Protein AF-A0A7C9ECM7-F1 (afdb_monomer)

Radius of gyration: 13.69 Å; Cα contacts (8 Å, |Δi|>4): 181; chains: 1; bounding box: 31×30×38 Å

Organism: Opuntia streptacantha (NCBI:txid393608)

Structure (mmCIF, N/CA/C/O backbone):
data_AF-A0A7C9ECM7-F1
#
_entry.id   AF-A0A7C9ECM7-F1
#
loop_
_atom_site.group_PDB
_atom_site.id
_atom_site.type_symbol
_atom_site.label_atom_id
_atom_site.label_alt_id
_atom_site.label_comp_id
_atom_site.label_asym_id
_atom_site.label_entity_id
_atom_site.label_seq_id
_atom_site.pdbx_PDB_ins_code
_atom_site.Cartn_x
_atom_site.Cartn_y
_atom_site.Cartn_z
_atom_site.occupancy
_atom_site.B_iso_or_equiv
_atom_site.auth_seq_id
_atom_site.auth_comp_id
_atom_site.auth_asym_id
_atom_site.auth_atom_id
_atom_site.pdbx_PDB_model_num
ATOM 1 N N . GLN A 1 1 ? 7.418 8.819 22.149 1.00 58.72 1 GLN A N 1
ATOM 2 C CA . GLN A 1 1 ? 8.223 7.687 21.639 1.00 58.72 1 GLN A CA 1
ATOM 3 C C . GLN A 1 1 ? 7.532 6.886 20.522 1.00 58.72 1 GLN A C 1
ATOM 5 O O . GLN A 1 1 ? 8.153 5.969 20.015 1.00 58.72 1 GLN A O 1
ATOM 10 N N . LYS A 1 2 ? 6.294 7.223 20.100 1.00 62.00 2 LYS A N 1
ATOM 11 C CA . LYS A 1 2 ? 5.583 6.512 19.015 1.00 62.00 2 LYS A CA 1
ATOM 12 C C . LYS A 1 2 ? 6.192 6.712 17.614 1.00 62.00 2 LYS A C 1
ATOM 14 O O . LYS A 1 2 ? 6.133 5.783 16.833 1.00 62.00 2 LYS A O 1
ATOM 19 N N . ALA A 1 3 ? 6.800 7.874 17.371 1.00 59.12 3 ALA A N 1
ATOM 20 C CA . ALA A 1 3 ? 7.288 8.431 16.098 1.00 59.12 3 ALA A CA 1
ATOM 21 C C . ALA A 1 3 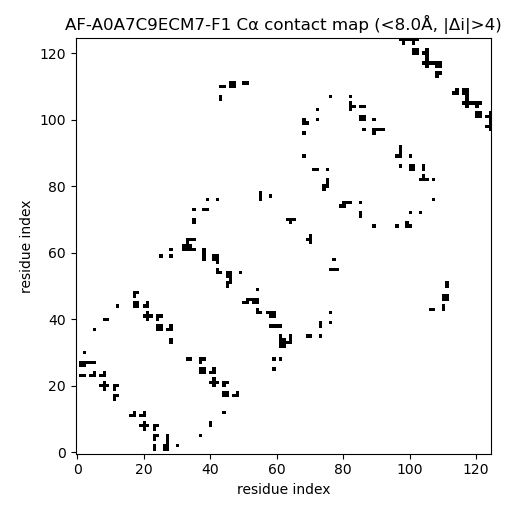? 8.294 7.620 15.241 1.00 59.12 3 ALA A C 1
ATOM 23 O O . ALA A 1 3 ? 8.792 8.154 14.258 1.00 59.12 3 ALA A O 1
ATOM 24 N N . TYR A 1 4 ? 8.663 6.399 15.630 1.00 63.22 4 TYR A N 1
ATOM 25 C CA . TYR A 1 4 ? 9.676 5.596 14.925 1.00 63.22 4 TYR A CA 1
ATOM 26 C C . TYR A 1 4 ? 9.381 4.091 15.004 1.00 63.22 4 TYR A C 1
ATOM 28 O O . TYR A 1 4 ? 10.288 3.267 14.892 1.00 63.22 4 TYR A O 1
ATOM 36 N N . LEU A 1 5 ? 8.131 3.715 15.286 1.00 80.38 5 LEU A N 1
ATOM 37 C CA . LEU A 1 5 ? 7.749 2.331 15.573 1.00 80.38 5 LEU A CA 1
ATOM 38 C C . LEU A 1 5 ? 6.946 1.723 14.421 1.00 80.38 5 LEU A C 1
ATOM 40 O O . LEU A 1 5 ? 5.918 1.091 14.655 1.00 80.38 5 LEU A O 1
ATOM 44 N N . TRP A 1 6 ? 7.460 1.825 13.198 1.00 85.12 6 TRP A N 1
ATOM 45 C CA . TRP A 1 6 ? 6.854 1.197 12.019 1.00 85.12 6 TRP A CA 1
ATOM 46 C C . TRP A 1 6 ? 6.603 -0.308 12.215 1.00 85.12 6 TRP A C 1
ATOM 48 O O . TRP A 1 6 ? 5.558 -0.838 11.846 1.00 85.12 6 TRP A O 1
ATOM 58 N N . GLN A 1 7 ? 7.497 -0.997 12.936 1.00 90.38 7 GLN A N 1
ATOM 59 C CA . GLN A 1 7 ? 7.343 -2.408 13.320 1.00 90.38 7 GLN A CA 1
ATOM 60 C C . GLN A 1 7 ? 6.068 -2.668 14.142 1.00 90.38 7 GLN A C 1
ATOM 62 O O . GLN A 1 7 ? 5.423 -3.710 13.999 1.00 90.38 7 GLN A O 1
ATOM 67 N N . ARG A 1 8 ? 5.679 -1.715 15.003 1.00 92.69 8 ARG A N 1
ATOM 68 C CA . ARG A 1 8 ? 4.409 -1.768 15.738 1.00 92.69 8 ARG A CA 1
ATOM 69 C C . ARG A 1 8 ? 3.240 -1.650 14.766 1.00 92.69 8 ARG A C 1
ATOM 71 O O . ARG A 1 8 ? 2.287 -2.404 14.921 1.00 92.69 8 ARG A O 1
ATOM 78 N N . GLY A 1 9 ? 3.317 -0.754 13.783 1.00 94.19 9 GLY A N 1
ATOM 79 C CA . GLY A 1 9 ? 2.304 -0.621 12.732 1.00 94.19 9 GLY A CA 1
ATOM 80 C C . GLY A 1 9 ? 2.073 -1.939 11.991 1.00 94.19 9 GLY A C 1
ATOM 81 O O . GLY A 1 9 ? 0.938 -2.403 11.910 1.00 94.19 9 GLY A O 1
ATOM 82 N N . LEU A 1 10 ? 3.151 -2.611 11.573 1.00 94.56 10 LEU A N 1
ATOM 83 C CA . LEU A 1 10 ? 3.076 -3.935 10.939 1.00 94.56 10 LEU A CA 1
ATOM 84 C C . LEU A 1 10 ? 2.427 -4.981 11.847 1.00 94.56 10 LEU A C 1
ATOM 86 O O . LEU A 1 10 ? 1.559 -5.740 11.425 1.00 94.56 10 LEU A O 1
ATOM 90 N N . SER A 1 11 ? 2.830 -5.001 13.118 1.00 95.94 11 SER A N 1
ATOM 91 C CA . SER A 1 11 ? 2.282 -5.942 14.097 1.00 95.94 11 SER A CA 1
ATOM 92 C C . SER A 1 11 ? 0.781 -5.725 14.298 1.00 95.94 11 SER A C 1
ATOM 94 O O . SER A 1 11 ? 0.034 -6.682 14.446 1.00 95.94 11 SER A O 1
ATOM 96 N N . LEU A 1 12 ? 0.326 -4.470 14.295 1.00 96.56 12 LEU A N 1
ATOM 97 C CA . LEU A 1 12 ? -1.091 -4.130 14.408 1.00 96.56 12 LEU A CA 1
ATOM 98 C C . LEU A 1 12 ? -1.884 -4.544 13.175 1.00 96.56 12 LEU A C 1
ATOM 100 O O . LEU A 1 12 ? -2.981 -5.069 13.336 1.00 96.56 12 LEU A O 1
ATOM 104 N N . TYR A 1 13 ? -1.325 -4.351 11.980 1.00 96.56 13 TYR A N 1
ATOM 105 C CA . TYR A 1 13 ? -1.950 -4.792 10.737 1.00 96.56 13 TYR A CA 1
ATOM 106 C C . TYR A 1 13 ? -2.232 -6.303 10.764 1.00 96.56 13 TYR A C 1
ATOM 108 O O . TYR A 1 13 ? -3.374 -6.712 10.584 1.00 96.56 13 TYR A O 1
ATOM 116 N N . TYR A 1 14 ? -1.238 -7.127 11.112 1.00 95.50 14 TYR A N 1
ATOM 117 C CA . TYR A 1 14 ? -1.416 -8.585 11.193 1.00 95.50 14 TYR A CA 1
ATOM 118 C C . TYR A 1 14 ? -2.218 -9.069 12.416 1.00 95.50 14 TYR A C 1
ATOM 120 O O . TYR A 1 14 ? -2.543 -10.250 12.508 1.00 95.50 14 TYR A O 1
ATOM 128 N N . LEU A 1 15 ? -2.543 -8.180 13.359 1.00 97.06 15 LEU A N 1
ATOM 129 C CA . LEU A 1 15 ? -3.468 -8.445 14.468 1.00 97.06 15 LEU A CA 1
ATOM 130 C C . LEU A 1 15 ? -4.899 -7.966 14.167 1.00 97.06 15 LEU A C 1
ATOM 132 O O . LEU A 1 15 ? -5.705 -7.876 15.092 1.00 97.06 15 LEU A O 1
ATOM 136 N N . ASP A 1 16 ? -5.197 -7.593 12.918 1.00 96.25 16 ASP A N 1
ATOM 137 C CA . ASP A 1 16 ? -6.459 -6.974 12.487 1.00 96.25 16 ASP A CA 1
ATOM 138 C C . ASP A 1 16 ? -6.799 -5.660 13.227 1.00 96.25 16 ASP A C 1
ATOM 140 O O . ASP A 1 16 ? -7.932 -5.175 13.215 1.00 96.25 16 ASP A O 1
ATOM 144 N N . ARG A 1 17 ? -5.807 -5.022 13.864 1.00 97.75 17 ARG A N 1
ATOM 145 C CA . ARG A 1 17 ? -5.943 -3.742 14.582 1.00 97.75 17 ARG A CA 1
ATOM 146 C C . ARG A 1 17 ? -5.667 -2.575 13.639 1.00 97.75 17 ARG A C 1
ATOM 148 O O . ARG A 1 17 ? -4.829 -1.715 13.913 1.00 97.75 17 ARG A O 1
ATOM 155 N N . PHE A 1 18 ? -6.370 -2.562 12.511 1.00 97.06 18 PHE A N 1
ATOM 156 C CA . PHE A 1 18 ? -6.097 -1.663 11.390 1.00 97.06 18 PHE A CA 1
ATOM 157 C C . PHE A 1 18 ? -6.225 -0.179 11.745 1.00 97.06 18 PHE A C 1
ATOM 159 O O . PHE A 1 18 ? -5.435 0.623 11.261 1.00 97.06 18 PHE A O 1
ATOM 166 N N . GLU A 1 19 ? -7.175 0.204 12.605 1.00 97.50 19 GLU A N 1
ATOM 167 C CA . GLU A 1 19 ? -7.357 1.612 13.002 1.00 97.50 19 GLU A CA 1
ATOM 168 C C . GLU A 1 19 ? -6.120 2.137 13.740 1.00 97.50 19 GLU A C 1
ATOM 170 O O . GLU A 1 19 ? -5.558 3.171 13.382 1.00 97.50 19 GLU A O 1
ATOM 175 N N . GLU A 1 20 ? -5.623 1.362 14.704 1.00 96.81 20 GLU A N 1
ATOM 176 C CA . GLU A 1 20 ? -4.400 1.693 15.434 1.00 96.81 20 GLU A CA 1
ATOM 177 C C . GLU A 1 20 ? -3.149 1.617 14.551 1.00 96.81 20 GLU A C 1
ATOM 179 O O . GLU A 1 20 ? -2.183 2.344 14.792 1.00 96.81 20 GLU A O 1
ATOM 184 N N . GLY A 1 21 ? -3.146 0.719 13.559 1.00 96.62 21 GLY A N 1
ATOM 185 C CA . GLY A 1 21 ? -2.089 0.613 12.556 1.00 96.62 21 GLY A CA 1
ATOM 186 C C . GLY A 1 21 ? -2.027 1.860 11.674 1.00 96.62 21 GLY A C 1
ATOM 187 O O . GLY A 1 21 ? -0.969 2.470 11.553 1.00 96.62 21 GLY A O 1
ATOM 188 N N . ALA A 1 22 ? -3.163 2.296 11.124 1.00 96.56 22 ALA A N 1
ATOM 189 C CA . ALA A 1 22 ? -3.260 3.518 10.328 1.00 96.56 22 ALA A CA 1
ATOM 190 C C . ALA A 1 22 ? -2.856 4.764 11.136 1.00 96.56 22 ALA A C 1
ATOM 192 O O . ALA A 1 22 ? -2.099 5.597 10.639 1.00 96.56 22 ALA A O 1
ATOM 193 N N . GLU A 1 23 ? -3.294 4.883 12.398 1.00 95.25 23 GLU A N 1
ATOM 194 C CA . GLU A 1 23 ? -2.851 5.971 13.284 1.00 95.25 23 GLU A CA 1
ATOM 195 C C . GLU A 1 23 ? -1.326 5.953 13.467 1.00 95.25 23 GLU A C 1
ATOM 197 O O . GLU A 1 23 ? -0.682 7.000 13.383 1.00 95.25 23 GLU A O 1
ATOM 202 N N . GLN A 1 24 ? -0.740 4.769 13.683 1.00 94.06 24 GLN A N 1
ATOM 203 C CA . GLN A 1 24 ? 0.705 4.611 13.850 1.00 94.06 24 GLN A CA 1
ATOM 204 C C . GLN A 1 24 ? 1.473 5.112 12.619 1.00 94.06 24 GLN A C 1
ATOM 206 O O . GLN A 1 24 ? 2.328 5.982 12.766 1.00 94.06 24 GLN A O 1
ATOM 211 N N . PHE A 1 25 ? 1.116 4.650 11.418 1.00 95.00 25 PHE A N 1
ATOM 212 C CA . PHE A 1 25 ? 1.787 5.056 10.178 1.00 95.00 25 PHE A CA 1
ATOM 213 C C . PHE A 1 25 ? 1.615 6.554 9.874 1.00 95.00 25 PHE A C 1
ATOM 215 O O . PHE A 1 25 ? 2.543 7.215 9.414 1.00 95.00 25 PHE A O 1
ATOM 222 N N . ARG A 1 26 ? 0.459 7.150 10.202 1.00 93.56 26 ARG A N 1
ATOM 223 C CA . ARG A 1 26 ? 0.248 8.606 10.072 1.00 93.56 26 ARG A CA 1
ATOM 224 C C . ARG A 1 26 ? 1.174 9.415 10.978 1.00 93.56 26 ARG A C 1
ATOM 226 O O . ARG A 1 26 ? 1.675 10.461 10.562 1.00 93.56 26 ARG A O 1
ATOM 233 N N . VAL A 1 27 ? 1.402 8.945 12.204 1.00 91.25 27 VAL A N 1
ATOM 234 C CA . VAL A 1 27 ? 2.347 9.574 13.138 1.00 91.25 27 VAL A CA 1
ATOM 235 C C . VAL A 1 27 ? 3.784 9.457 12.625 1.00 91.25 27 VAL A C 1
ATOM 237 O O . VAL A 1 27 ? 4.539 10.423 12.746 1.00 91.25 27 VAL A O 1
ATOM 240 N N . ASP A 1 28 ? 4.144 8.320 12.033 1.00 87.25 28 ASP A N 1
ATOM 241 C CA . ASP A 1 28 ? 5.492 8.062 11.522 1.00 87.25 28 ASP A CA 1
ATOM 242 C C . ASP A 1 28 ? 5.788 8.899 10.255 1.00 87.25 28 ASP A C 1
ATOM 244 O O . ASP A 1 28 ? 6.802 9.604 10.210 1.00 87.25 28 ASP A O 1
ATOM 248 N N . VAL A 1 29 ? 4.858 8.982 9.290 1.00 88.00 29 VAL A N 1
ATOM 249 C CA . VAL A 1 29 ? 4.988 9.863 8.102 1.00 88.00 29 VAL A CA 1
ATOM 250 C C . VAL A 1 29 ? 5.106 11.340 8.481 1.00 88.00 29 VAL A C 1
ATOM 252 O O . VAL A 1 29 ? 5.876 12.077 7.868 1.00 88.00 29 VAL A O 1
ATOM 255 N N . ALA A 1 30 ? 4.393 11.799 9.514 1.00 87.06 30 ALA A N 1
ATOM 256 C CA . ALA A 1 30 ? 4.501 13.186 9.973 1.00 87.06 30 ALA A CA 1
ATOM 257 C C . ALA A 1 30 ? 5.916 13.550 10.471 1.00 87.06 30 ALA A C 1
ATOM 259 O O . ALA A 1 30 ? 6.260 14.730 10.536 1.00 87.06 30 ALA A O 1
ATOM 260 N N . GLN A 1 31 ? 6.730 12.554 10.835 1.00 85.69 31 GLN A N 1
ATOM 261 C CA . GLN A 1 31 ? 8.117 12.725 11.274 1.00 85.69 31 GLN A CA 1
ATOM 262 C C . GLN A 1 31 ? 9.116 12.453 10.143 1.00 85.69 31 GLN A C 1
ATOM 264 O O . GLN A 1 31 ? 10.140 13.131 10.066 1.00 85.69 31 GLN A O 1
ATOM 269 N N . ASN A 1 32 ? 8.804 11.512 9.247 1.00 83.88 32 ASN A N 1
ATOM 270 C CA . ASN A 1 32 ? 9.575 11.218 8.043 1.00 83.88 32 ASN A CA 1
ATOM 271 C C . ASN A 1 32 ? 8.696 11.329 6.778 1.00 83.88 32 ASN A C 1
ATOM 273 O O . ASN A 1 32 ? 8.235 10.317 6.247 1.00 83.88 32 ASN A O 1
ATOM 277 N N . PRO A 1 33 ? 8.487 12.546 6.240 1.00 84.75 33 PRO A N 1
ATOM 278 C CA . PRO A 1 33 ? 7.534 12.794 5.152 1.00 84.75 33 PRO A CA 1
ATOM 279 C C . PRO A 1 33 ? 8.007 12.300 3.773 1.00 84.75 33 PRO A C 1
ATOM 281 O O . PRO A 1 33 ? 7.452 12.701 2.754 1.00 84.75 33 PRO A O 1
ATOM 284 N N . ASN A 1 34 ? 9.045 11.466 3.716 1.00 86.00 34 ASN A N 1
ATOM 285 C CA . ASN A 1 34 ? 9.586 10.887 2.485 1.00 86.00 34 ASN A CA 1
ATOM 286 C C . ASN A 1 34 ? 9.457 9.357 2.445 1.00 86.00 34 ASN A C 1
ATOM 288 O O . ASN A 1 34 ? 9.981 8.731 1.524 1.00 86.00 34 ASN A O 1
ATOM 292 N N . ASP A 1 35 ? 8.799 8.752 3.437 1.00 89.00 35 ASP A N 1
ATOM 293 C CA . ASP A 1 35 ? 8.720 7.300 3.549 1.00 89.00 35 ASP A CA 1
ATOM 294 C C . ASP A 1 35 ? 7.538 6.712 2.768 1.00 89.00 35 ASP A C 1
ATOM 296 O O . ASP A 1 35 ? 6.375 6.804 3.171 1.00 89.00 35 ASP A O 1
ATOM 300 N N . THR A 1 36 ? 7.851 6.110 1.618 1.00 93.88 36 THR A N 1
ATOM 301 C CA . THR A 1 36 ? 6.858 5.455 0.748 1.00 93.88 36 THR A CA 1
ATOM 302 C C . THR A 1 36 ? 6.211 4.258 1.410 1.00 93.88 36 THR A C 1
ATOM 304 O O . THR A 1 36 ? 5.027 4.006 1.192 1.00 93.88 36 THR A O 1
ATOM 307 N N . GLU A 1 37 ? 6.973 3.527 2.211 1.00 94.75 37 GLU A N 1
ATOM 308 C CA . GLU A 1 37 ? 6.524 2.271 2.796 1.00 94.75 37 GLU A CA 1
ATOM 309 C C . GLU A 1 37 ? 5.439 2.570 3.825 1.00 94.75 37 GLU A C 1
ATOM 311 O O . GLU A 1 37 ? 4.365 1.979 3.768 1.00 94.75 37 GLU A O 1
ATOM 316 N N . GLU A 1 38 ? 5.655 3.581 4.663 1.00 94.62 38 GLU A N 1
ATOM 317 C CA . GLU A 1 38 ? 4.686 4.045 5.658 1.00 94.62 38 GLU A CA 1
ATOM 318 C C . GLU A 1 38 ? 3.372 4.534 5.026 1.00 94.62 38 GLU A C 1
ATOM 320 O O . GLU A 1 38 ? 2.284 4.220 5.515 1.00 94.62 38 GLU A O 1
ATOM 325 N N . SER A 1 39 ? 3.445 5.268 3.908 1.00 95.81 39 SER A N 1
ATOM 326 C CA . SER A 1 39 ? 2.246 5.707 3.177 1.00 95.81 39 SER A CA 1
ATOM 327 C C . SER A 1 39 ? 1.449 4.517 2.624 1.00 95.81 39 SER A C 1
ATOM 329 O O . SER A 1 39 ? 0.228 4.445 2.807 1.00 95.81 39 SER A O 1
ATOM 331 N N . ILE A 1 40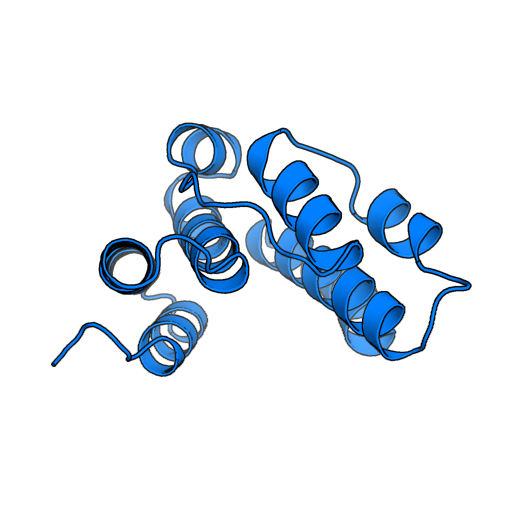 ? 2.136 3.540 2.022 1.00 97.19 40 ILE A N 1
ATOM 332 C CA . ILE A 1 40 ? 1.508 2.314 1.514 1.00 97.19 40 ILE A CA 1
ATOM 333 C C . ILE A 1 40 ? 0.902 1.503 2.665 1.00 97.19 40 ILE A C 1
ATOM 335 O O . ILE A 1 40 ? -0.252 1.094 2.578 1.00 97.19 40 ILE A O 1
ATOM 339 N N . TRP A 1 41 ? 1.619 1.303 3.769 1.00 97.38 41 TRP A N 1
ATOM 340 C CA . TRP A 1 41 ? 1.109 0.549 4.914 1.00 97.38 41 TRP A CA 1
ATOM 341 C C . TRP A 1 41 ? -0.088 1.222 5.595 1.00 97.38 41 TRP A C 1
ATOM 343 O O . TRP A 1 41 ? -1.035 0.537 5.991 1.00 97.38 41 TRP A O 1
ATOM 353 N N . CYS A 1 42 ? -0.111 2.557 5.662 1.00 97.25 42 CYS A N 1
ATOM 354 C CA . CYS A 1 42 ? -1.301 3.299 6.076 1.00 97.25 42 CYS A CA 1
ATOM 355 C C . CYS A 1 42 ? -2.493 2.990 5.162 1.00 97.25 42 CYS A C 1
ATOM 357 O O . CYS A 1 42 ? -3.586 2.701 5.653 1.00 97.25 42 CYS A O 1
ATOM 359 N N . PHE A 1 43 ? -2.283 3.007 3.842 1.00 97.56 43 PHE A N 1
ATOM 360 C CA . PHE A 1 43 ? -3.319 2.643 2.880 1.00 97.56 43 PHE A CA 1
ATOM 361 C C . PHE A 1 43 ? -3.812 1.206 3.081 1.00 97.56 43 PHE A C 1
ATOM 363 O O . PHE A 1 43 ? -5.019 0.990 3.061 1.00 97.56 43 PHE A O 1
ATOM 370 N N . LEU A 1 44 ? -2.921 0.233 3.302 1.00 97.62 44 LEU A N 1
ATOM 371 C CA . LEU A 1 44 ? -3.306 -1.171 3.500 1.00 97.62 44 LEU A CA 1
ATOM 372 C C . LEU A 1 44 ? -4.241 -1.320 4.711 1.00 97.62 44 LEU A C 1
ATOM 374 O O . LEU A 1 44 ? -5.294 -1.947 4.602 1.00 97.62 44 LEU A O 1
ATOM 378 N N . CYS A 1 45 ? -3.920 -0.675 5.838 1.00 97.81 45 CYS A N 1
ATOM 379 C CA . CYS A 1 45 ? -4.813 -0.613 6.999 1.00 97.81 45 CYS A CA 1
ATOM 380 C C . CYS A 1 45 ? -6.175 0.009 6.648 1.00 97.81 45 CYS A C 1
ATOM 382 O O . CYS A 1 45 ? -7.226 -0.530 6.992 1.00 97.81 45 CYS A O 1
ATOM 384 N N . GLU A 1 46 ? -6.178 1.147 5.957 1.00 97.56 46 GLU A N 1
ATOM 385 C CA . GLU A 1 46 ? -7.411 1.869 5.633 1.00 97.56 46 GLU A CA 1
ATOM 386 C C . GLU A 1 46 ? -8.270 1.144 4.595 1.00 97.56 46 GLU A C 1
ATOM 388 O O . GLU A 1 46 ? -9.495 1.198 4.683 1.00 97.56 46 GLU A O 1
ATOM 393 N N . ALA A 1 47 ? -7.657 0.406 3.670 1.00 97.19 47 ALA A N 1
ATOM 394 C CA . ALA A 1 47 ? -8.359 -0.436 2.714 1.00 97.19 47 ALA A CA 1
ATOM 395 C C . ALA A 1 47 ? -9.107 -1.570 3.428 1.00 97.19 47 ALA A C 1
ATOM 397 O O . ALA A 1 47 ? -10.253 -1.856 3.085 1.00 97.19 47 ALA A O 1
ATOM 398 N N . ARG A 1 48 ? -8.510 -2.152 4.477 1.00 96.19 48 ARG A N 1
ATOM 399 C CA . ARG A 1 48 ? -9.154 -3.169 5.325 1.00 96.19 48 ARG A CA 1
ATOM 400 C C . ARG A 1 48 ? -10.295 -2.613 6.183 1.00 96.19 48 ARG A C 1
ATOM 402 O O . ARG A 1 48 ? -11.233 -3.346 6.481 1.00 96.19 48 ARG A O 1
ATOM 409 N N . LEU A 1 49 ? -10.238 -1.336 6.567 1.00 95.88 49 LEU A N 1
ATOM 410 C CA . LEU A 1 49 ? -11.279 -0.678 7.372 1.00 95.88 49 LEU A CA 1
ATOM 411 C C . LEU A 1 49 ? -12.446 -0.138 6.544 1.00 95.88 49 LEU A C 1
ATOM 413 O O . LEU A 1 49 ? -13.603 -0.280 6.932 1.00 95.88 49 LEU A O 1
ATOM 417 N N . TYR A 1 50 ? -12.131 0.548 5.448 1.00 95.75 50 TYR A N 1
ATOM 418 C CA . TYR A 1 50 ? -13.064 1.419 4.728 1.00 95.75 50 TYR A CA 1
ATOM 419 C C . TYR A 1 50 ? -13.224 1.039 3.252 1.00 95.75 50 TYR A C 1
ATOM 421 O O . TYR A 1 50 ? -14.064 1.613 2.561 1.00 95.75 50 TYR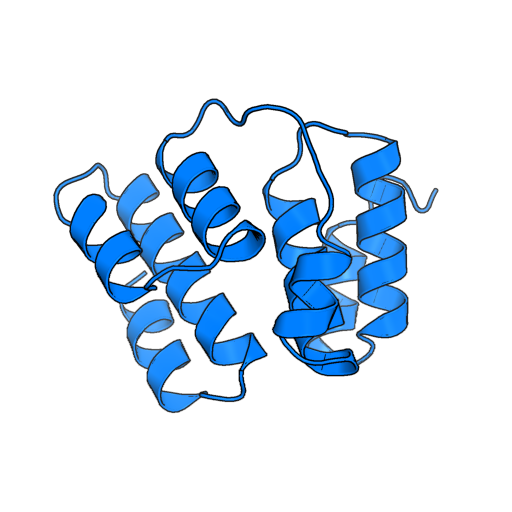 A O 1
ATOM 429 N N . GLY A 1 51 ? -12.432 0.085 2.762 1.00 95.62 51 GLY A N 1
ATOM 430 C CA . GLY A 1 51 ? -12.327 -0.238 1.345 1.00 95.62 51 GLY A CA 1
ATOM 431 C C . GLY A 1 51 ? -11.319 0.644 0.606 1.00 95.62 51 GLY A C 1
ATOM 432 O O . GLY A 1 51 ? -10.919 1.719 1.059 1.00 95.62 51 GLY A O 1
ATOM 433 N N . VAL A 1 52 ? -10.904 0.173 -0.571 1.00 95.06 52 VAL A N 1
ATOM 434 C CA . VAL A 1 52 ? -9.850 0.799 -1.385 1.00 95.06 52 VAL A CA 1
ATOM 435 C C . VAL A 1 52 ? -10.188 2.224 -1.805 1.00 95.06 52 VAL A C 1
ATOM 437 O O . VAL A 1 52 ? -9.321 3.093 -1.753 1.00 95.06 52 VAL A O 1
ATOM 440 N N . ASP A 1 53 ? -11.433 2.489 -2.197 1.00 95.12 53 ASP A N 1
ATOM 441 C CA . ASP A 1 53 ? -11.815 3.811 -2.699 1.00 95.12 53 ASP A CA 1
ATOM 442 C C . ASP A 1 53 ? -11.704 4.892 -1.616 1.00 95.12 53 ASP A C 1
ATOM 444 O O . ASP A 1 53 ? -11.221 5.994 -1.883 1.00 95.12 53 ASP A O 1
ATOM 448 N N . GLU A 1 54 ? -12.093 4.579 -0.378 1.00 96.69 54 GLU A N 1
ATOM 449 C CA . GLU A 1 54 ? -11.932 5.495 0.755 1.00 96.69 54 GLU A CA 1
ATOM 450 C C . GLU A 1 54 ? -10.472 5.609 1.201 1.00 96.69 54 GLU A C 1
ATOM 452 O O . GLU A 1 54 ? -10.009 6.709 1.511 1.00 96.69 54 GLU A O 1
ATOM 457 N N . ALA A 1 55 ? -9.714 4.512 1.167 1.00 96.81 55 ALA A N 1
ATOM 458 C CA . ALA A 1 55 ? -8.283 4.535 1.459 1.00 96.81 55 ALA A CA 1
ATOM 459 C C . ALA A 1 55 ? -7.506 5.427 0.471 1.00 96.81 55 ALA A C 1
ATOM 461 O O . ALA A 1 55 ? -6.638 6.195 0.882 1.00 96.81 55 ALA A O 1
ATOM 462 N N . ARG A 1 56 ? -7.865 5.422 -0.823 1.00 96.06 56 ARG A N 1
ATOM 463 C CA . ARG A 1 56 ? -7.269 6.326 -1.828 1.00 96.06 56 ARG A CA 1
ATOM 464 C C . ARG A 1 56 ? -7.566 7.795 -1.546 1.00 96.06 56 ARG A C 1
ATOM 466 O O . ARG A 1 56 ? -6.676 8.632 -1.652 1.00 96.06 56 ARG A O 1
ATOM 473 N N . LYS A 1 57 ? -8.794 8.128 -1.133 1.00 96.69 57 LYS A N 1
ATOM 474 C CA . LYS A 1 57 ? -9.157 9.512 -0.764 1.00 96.69 57 LYS A CA 1
ATOM 475 C C . LYS A 1 57 ? -8.353 10.032 0.428 1.00 96.69 57 LYS A C 1
ATOM 477 O O . LYS A 1 57 ? -8.150 11.237 0.552 1.00 96.69 57 LYS A O 1
ATOM 482 N N . ARG A 1 58 ? -7.927 9.130 1.314 1.00 95.75 58 ARG A N 1
ATOM 483 C CA . ARG A 1 58 ? -7.164 9.421 2.535 1.00 95.75 58 ARG A CA 1
ATOM 484 C C . ARG A 1 58 ? -5.656 9.223 2.377 1.00 95.75 58 ARG A C 1
ATOM 486 O O . ARG A 1 58 ? -4.922 9.389 3.356 1.00 95.75 58 ARG A O 1
ATOM 493 N N . PHE A 1 59 ? -5.202 8.881 1.175 1.00 96.12 59 PHE A N 1
ATOM 494 C CA . PHE A 1 59 ? -3.834 8.466 0.918 1.00 96.12 59 PHE A CA 1
ATOM 495 C C . PHE A 1 59 ? -2.814 9.518 1.370 1.00 96.12 59 PHE A C 1
ATOM 497 O O . PHE A 1 59 ? -2.986 10.718 1.146 1.00 96.12 59 PHE A O 1
ATOM 504 N N . LEU A 1 60 ? -1.753 9.066 2.040 1.00 94.50 60 LEU A N 1
ATOM 505 C CA . LEU A 1 60 ? -0.726 9.948 2.585 1.00 94.50 60 LEU A CA 1
ATOM 506 C C . LEU A 1 60 ? 0.211 10.423 1.479 1.00 94.50 60 LEU A C 1
ATOM 508 O O . LEU A 1 60 ? 0.987 9.641 0.928 1.00 94.50 60 LEU A O 1
ATOM 512 N N . GLU A 1 61 ? 0.169 11.721 1.189 1.00 93.38 61 GLU A N 1
ATOM 513 C CA . GLU A 1 61 ? 1.103 12.325 0.250 1.00 93.38 61 GLU A CA 1
ATOM 514 C C . GLU A 1 61 ? 2.468 12.569 0.893 1.00 93.38 61 GLU A C 1
ATOM 516 O O . GLU A 1 61 ? 2.576 13.219 1.933 1.00 93.38 61 GLU A O 1
ATOM 521 N N . ILE A 1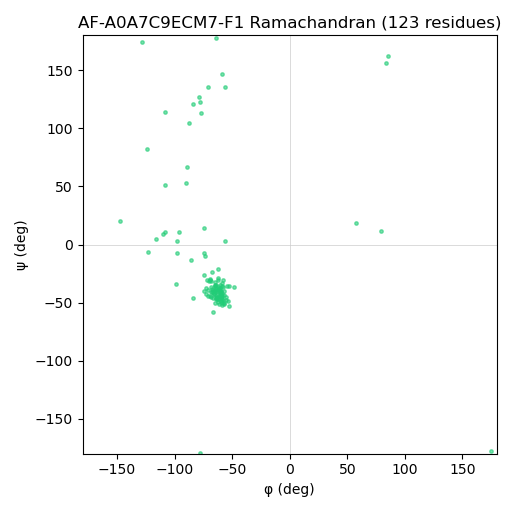 62 ? 3.510 12.059 0.244 1.00 92.75 62 ILE A N 1
ATOM 522 C CA . ILE A 1 62 ? 4.906 12.160 0.682 1.00 92.75 62 ILE A CA 1
ATOM 523 C C . ILE A 1 62 ? 5.802 12.698 -0.440 1.00 92.75 62 ILE A C 1
ATOM 525 O O . ILE A 1 62 ? 5.376 12.867 -1.587 1.00 92.75 62 ILE A O 1
ATOM 529 N N . GLY A 1 63 ? 7.070 12.942 -0.109 1.00 91.75 63 GLY A N 1
ATOM 530 C CA . GLY A 1 63 ? 8.114 13.248 -1.080 1.00 91.75 63 GLY A CA 1
ATOM 531 C C . GLY A 1 63 ? 8.416 12.106 -2.059 1.00 91.75 63 GLY A C 1
ATOM 532 O O . GLY A 1 63 ? 7.855 11.015 -2.017 1.00 91.75 63 GLY A O 1
ATOM 533 N N . THR A 1 64 ? 9.328 12.375 -2.993 1.00 92.06 64 THR A N 1
ATOM 534 C CA . THR A 1 64 ? 9.688 11.420 -4.051 1.00 92.06 64 THR A CA 1
ATOM 535 C C . THR A 1 64 ? 10.740 10.421 -3.574 1.00 92.06 64 THR A C 1
ATOM 537 O O . THR A 1 64 ? 11.861 10.814 -3.253 1.00 92.06 64 THR A O 1
ATOM 540 N N . ASP A 1 65 ? 10.421 9.126 -3.619 1.00 93.88 65 ASP A N 1
ATOM 541 C CA . ASP A 1 65 ? 11.393 8.059 -3.350 1.00 93.88 65 ASP A CA 1
ATOM 542 C C . ASP A 1 65 ? 12.423 7.942 -4.494 1.00 93.88 65 ASP A C 1
ATOM 544 O O . ASP A 1 65 ? 12.047 7.961 -5.676 1.00 93.88 65 ASP A O 1
ATOM 548 N N . PRO A 1 66 ? 13.730 7.810 -4.203 1.00 93.19 66 PRO A N 1
ATOM 549 C CA . PRO A 1 66 ? 14.757 7.631 -5.230 1.00 93.19 66 PRO A CA 1
ATOM 550 C C . PRO A 1 66 ? 14.661 6.285 -5.970 1.00 93.19 66 PRO A C 1
ATOM 552 O O . PRO A 1 66 ? 15.103 6.198 -7.122 1.00 93.19 66 PRO A O 1
ATOM 555 N N . ARG A 1 67 ? 14.052 5.253 -5.374 1.00 93.75 67 ARG A N 1
ATOM 556 C CA . ARG A 1 67 ? 13.910 3.906 -5.948 1.00 93.75 67 ARG A CA 1
ATOM 557 C C . ARG A 1 67 ? 12.782 3.886 -7.000 1.00 93.75 67 ARG A C 1
ATOM 559 O O . ARG A 1 67 ? 11.638 4.206 -6.671 1.00 93.75 67 ARG A O 1
ATOM 566 N N . PRO A 1 68 ? 13.050 3.502 -8.266 1.00 94.81 68 PRO A N 1
ATOM 567 C CA . PRO A 1 68 ? 12.025 3.453 -9.315 1.00 94.81 68 PRO A CA 1
ATOM 568 C C . PRO A 1 68 ? 10.825 2.560 -8.985 1.00 94.81 68 PRO A C 1
ATOM 570 O O . PRO A 1 68 ? 9.688 2.985 -9.193 1.00 94.81 68 PRO A O 1
ATOM 573 N N . VAL A 1 69 ? 11.076 1.368 -8.431 1.00 96.19 69 VAL A N 1
ATOM 574 C CA . VAL A 1 69 ? 10.023 0.424 -8.022 1.00 96.19 69 VAL A CA 1
ATOM 575 C C . VAL A 1 69 ? 9.078 1.026 -6.984 1.00 96.19 69 VAL A C 1
ATOM 577 O O . VAL A 1 69 ? 7.862 0.942 -7.137 1.00 96.19 69 VAL A O 1
ATOM 580 N N . MET A 1 70 ? 9.619 1.744 -6.000 1.00 96.56 70 MET A N 1
ATOM 581 C CA . MET A 1 70 ? 8.827 2.370 -4.941 1.00 96.56 70 MET A CA 1
ATOM 582 C C . MET A 1 70 ? 7.937 3.480 -5.470 1.00 96.56 70 MET A C 1
ATOM 584 O O . MET A 1 70 ? 6.764 3.546 -5.118 1.00 96.56 70 MET A O 1
ATOM 588 N N . ARG A 1 71 ? 8.447 4.310 -6.390 1.00 95.81 71 ARG A N 1
ATOM 589 C CA . ARG A 1 71 ? 7.619 5.331 -7.046 1.00 95.81 71 ARG A CA 1
ATOM 590 C C . ARG A 1 71 ? 6.455 4.715 -7.813 1.00 95.81 71 ARG A C 1
ATOM 592 O O . ARG A 1 71 ? 5.367 5.285 -7.818 1.00 95.81 71 ARG A O 1
ATOM 599 N N . LYS A 1 72 ? 6.675 3.576 -8.477 1.00 96.56 72 LYS A N 1
ATOM 600 C CA . LYS A 1 72 ? 5.621 2.888 -9.230 1.00 96.56 72 LYS A CA 1
ATOM 601 C C . LYS A 1 72 ? 4.600 2.213 -8.322 1.00 96.56 72 LYS A C 1
ATOM 603 O O . LYS A 1 72 ? 3.409 2.373 -8.575 1.00 96.56 72 LYS A O 1
ATOM 608 N N . ALA A 1 73 ? 5.046 1.558 -7.252 1.00 97.19 73 ALA A N 1
ATOM 609 C CA . ALA A 1 73 ? 4.156 1.024 -6.226 1.00 97.19 73 ALA A CA 1
ATOM 610 C C . ALA A 1 73 ? 3.306 2.146 -5.606 1.00 97.19 73 ALA A C 1
ATOM 612 O O . ALA A 1 73 ? 2.083 2.071 -5.621 1.00 97.19 73 ALA A O 1
ATOM 613 N N . TYR A 1 74 ? 3.932 3.243 -5.174 1.00 97.06 74 TYR A N 1
ATOM 614 C CA . TYR A 1 74 ? 3.244 4.413 -4.625 1.00 97.06 74 TYR A CA 1
ATOM 615 C C . TYR A 1 74 ? 2.153 4.958 -5.559 1.00 97.06 74 TYR A C 1
ATOM 617 O O . TYR A 1 74 ? 1.021 5.167 -5.129 1.00 97.06 74 TYR A O 1
ATOM 625 N N . GLN A 1 75 ? 2.468 5.142 -6.848 1.00 96.50 75 GLN A N 1
ATOM 626 C CA . GLN A 1 75 ? 1.498 5.581 -7.860 1.00 96.50 75 GLN A CA 1
ATOM 627 C C . GLN A 1 75 ? 0.325 4.603 -7.998 1.00 96.50 75 GLN A C 1
ATOM 629 O O . GLN A 1 75 ? -0.821 5.035 -8.038 1.00 96.50 75 GLN A O 1
ATOM 634 N N . MET A 1 76 ? 0.597 3.294 -8.032 1.00 96.88 76 MET A N 1
ATOM 635 C CA . MET A 1 76 ? -0.441 2.261 -8.121 1.00 96.88 76 MET A CA 1
ATOM 636 C C . MET A 1 76 ? -1.404 2.315 -6.929 1.00 96.88 76 MET A C 1
ATOM 638 O O . MET A 1 76 ? -2.619 2.225 -7.110 1.00 96.88 76 MET A O 1
ATOM 642 N N . PHE A 1 77 ? -0.878 2.480 -5.713 1.00 97.12 77 PHE A N 1
ATOM 643 C CA . PHE A 1 77 ? -1.707 2.598 -4.516 1.00 97.12 77 PHE A CA 1
ATOM 644 C C . PHE A 1 77 ? -2.513 3.904 -4.505 1.00 97.12 77 PHE A C 1
ATOM 646 O O . PHE A 1 77 ? -3.722 3.859 -4.270 1.00 97.12 77 PHE A O 1
ATOM 653 N N . LYS A 1 78 ? -1.876 5.037 -4.831 1.00 96.25 78 LYS A N 1
ATOM 654 C CA . LYS A 1 78 ? -2.495 6.371 -4.832 1.00 96.25 78 LYS A CA 1
ATOM 655 C C . LYS A 1 78 ? -3.583 6.529 -5.895 1.00 96.25 78 LYS A C 1
ATOM 657 O O . LYS A 1 78 ? -4.726 6.845 -5.577 1.00 96.25 78 LYS A O 1
ATOM 662 N N . ASP A 1 79 ? -3.211 6.321 -7.154 1.00 94.81 79 ASP A N 1
ATOM 663 C CA . ASP A 1 79 ? -4.026 6.682 -8.320 1.00 94.81 79 ASP A CA 1
ATOM 664 C C . ASP A 1 79 ? -4.822 5.485 -8.862 1.00 94.81 79 ASP A C 1
ATOM 666 O O . ASP A 1 79 ? -5.676 5.627 -9.738 1.00 94.81 79 ASP A O 1
ATOM 670 N N . GLY A 1 80 ? -4.559 4.294 -8.323 1.00 90.38 80 GLY A N 1
ATOM 671 C CA . GLY A 1 80 ? -5.024 3.042 -8.888 1.00 90.38 80 GLY A CA 1
ATOM 672 C C . GLY A 1 80 ? -4.102 2.539 -9.993 1.00 90.38 80 GLY A C 1
ATOM 673 O O . GLY A 1 80 ? -3.344 3.274 -10.626 1.00 90.38 80 GLY A O 1
ATOM 674 N N . GLY A 1 81 ? -4.147 1.235 -10.214 1.00 90.25 81 GLY A N 1
ATOM 675 C CA . GLY A 1 81 ? -3.288 0.578 -11.178 1.00 90.25 81 GLY A CA 1
ATOM 676 C C . GLY A 1 81 ? -3.465 -0.925 -11.133 1.00 90.25 81 GLY A C 1
ATOM 677 O O . GLY A 1 81 ? -4.299 -1.448 -10.397 1.00 90.25 81 GLY A O 1
ATOM 678 N N . ASP A 1 82 ? -2.674 -1.585 -11.962 1.00 91.94 82 ASP A N 1
ATOM 679 C CA . ASP A 1 82 ? -2.700 -3.025 -12.152 1.00 91.94 82 ASP A CA 1
ATOM 680 C C . ASP A 1 82 ? -1.434 -3.627 -11.516 1.00 91.94 82 ASP A C 1
ATOM 682 O O . ASP A 1 82 ? -0.330 -3.304 -11.981 1.00 91.94 82 ASP A O 1
ATOM 686 N N . PRO A 1 83 ? -1.569 -4.438 -10.449 1.00 94.06 83 PRO A N 1
ATOM 687 C CA . PRO A 1 83 ? -0.446 -5.120 -9.810 1.00 94.06 83 PRO A CA 1
ATOM 688 C C . PRO A 1 83 ? 0.389 -5.961 -10.782 1.00 94.06 83 PRO A C 1
ATOM 690 O O . PRO A 1 83 ? 1.615 -5.969 -10.679 1.00 94.06 83 PRO A O 1
ATOM 693 N N . ASP A 1 84 ? -0.236 -6.585 -11.780 1.00 93.62 84 ASP A N 1
ATOM 694 C CA . ASP A 1 84 ? 0.457 -7.425 -12.761 1.00 93.62 84 ASP A CA 1
ATOM 695 C C . ASP A 1 84 ? 1.406 -6.567 -13.604 1.00 93.62 84 ASP A C 1
ATOM 697 O O . ASP A 1 84 ? 2.578 -6.892 -13.791 1.00 93.62 84 ASP A O 1
ATOM 701 N N . LYS A 1 85 ? 0.941 -5.381 -14.020 1.00 94.94 85 LYS A N 1
ATOM 702 C CA . LYS A 1 85 ? 1.771 -4.419 -14.761 1.00 94.94 85 LYS A CA 1
ATOM 703 C C . LYS A 1 85 ? 2.927 -3.884 -13.929 1.00 94.94 85 LYS A C 1
ATOM 705 O O . LYS A 1 85 ? 3.968 -3.552 -14.502 1.00 94.94 85 LYS A O 1
ATOM 710 N N . LEU A 1 86 ? 2.755 -3.751 -12.611 1.00 95.69 86 LEU A N 1
ATOM 711 C CA . LEU A 1 86 ? 3.854 -3.378 -11.721 1.00 95.69 86 LEU A CA 1
ATOM 712 C C . LEU A 1 86 ? 4.952 -4.443 -11.790 1.00 95.69 86 LEU A C 1
ATOM 714 O O . LEU A 1 86 ? 6.100 -4.098 -12.055 1.00 95.69 86 LEU A O 1
ATOM 718 N N . VAL A 1 87 ? 4.596 -5.717 -11.624 1.00 94.75 87 VAL A N 1
ATOM 719 C CA . VAL A 1 87 ? 5.549 -6.836 -11.668 1.00 94.75 87 VAL A CA 1
ATOM 720 C C . VAL A 1 87 ? 6.194 -6.968 -13.047 1.00 94.75 87 VAL A C 1
ATOM 722 O O . VAL A 1 87 ? 7.421 -7.018 -13.143 1.00 94.75 87 VAL A O 1
ATOM 725 N N . ASP A 1 88 ? 5.405 -6.912 -14.121 1.00 94.75 88 ASP A N 1
ATOM 726 C CA . ASP A 1 88 ? 5.900 -6.992 -15.500 1.00 94.75 88 ASP A CA 1
ATOM 727 C C . ASP A 1 88 ? 6.933 -5.904 -15.810 1.00 94.75 88 ASP A C 1
ATOM 729 O O . ASP A 1 88 ? 7.958 -6.180 -16.442 1.00 94.75 88 ASP A O 1
ATOM 733 N N . THR A 1 89 ? 6.707 -4.679 -15.318 1.00 95.38 89 THR A N 1
ATOM 734 C CA . THR A 1 89 ? 7.620 -3.538 -15.510 1.00 95.38 89 THR A CA 1
ATOM 735 C C . THR A 1 89 ? 9.020 -3.817 -14.954 1.00 95.38 89 THR A C 1
ATOM 737 O O . THR A 1 89 ? 10.003 -3.350 -15.528 1.00 95.38 89 THR A O 1
ATOM 740 N N . PHE A 1 90 ? 9.121 -4.585 -13.866 1.00 94.62 90 PHE A N 1
ATOM 741 C CA . PHE A 1 90 ? 10.381 -4.887 -13.177 1.00 94.62 90 PHE A CA 1
ATOM 742 C C . PHE A 1 90 ? 10.831 -6.349 -13.341 1.00 94.62 90 PHE A C 1
ATOM 744 O O . PHE A 1 90 ? 11.815 -6.759 -12.734 1.00 94.62 90 PHE A O 1
ATOM 751 N N . SER A 1 91 ? 10.175 -7.130 -14.204 1.00 91.69 91 SER A N 1
ATOM 752 C CA . SER A 1 91 ? 10.477 -8.553 -14.447 1.00 91.69 91 SER A CA 1
ATOM 753 C C . SER A 1 91 ? 11.915 -8.834 -14.906 1.00 91.69 91 SER A C 1
ATOM 755 O O . SER A 1 91 ? 12.466 -9.885 -14.601 1.00 91.69 91 SER A O 1
ATOM 757 N N . ASN A 1 92 ? 12.534 -7.889 -15.621 1.00 89.50 92 ASN A N 1
ATOM 758 C CA . ASN A 1 92 ? 13.919 -7.979 -16.106 1.00 89.50 92 ASN A CA 1
ATOM 759 C C . ASN A 1 92 ? 14.876 -7.030 -15.358 1.00 89.50 92 ASN A C 1
ATOM 761 O O . ASN A 1 92 ? 15.997 -6.788 -15.813 1.00 89.50 92 ASN A O 1
ATOM 765 N N . SER A 1 93 ? 14.418 -6.429 -14.257 1.00 87.62 93 SER A N 1
ATOM 766 C CA . SER A 1 93 ? 15.239 -5.558 -13.417 1.00 87.62 93 SER A CA 1
ATOM 767 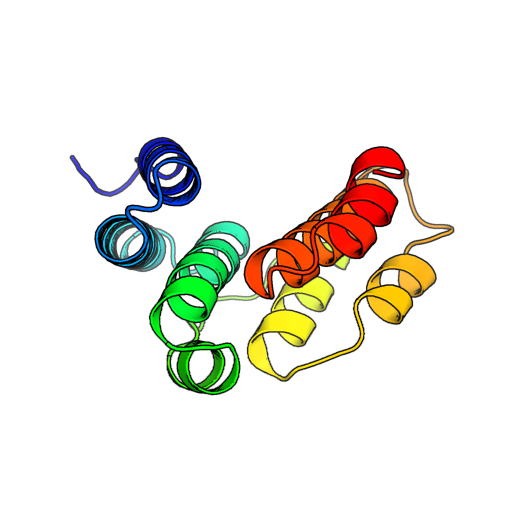C C . SER A 1 93 ? 16.175 -6.366 -12.513 1.00 87.62 93 SER A C 1
ATOM 769 O O . SER A 1 93 ? 16.213 -7.592 -12.538 1.00 87.62 93 SER A O 1
ATOM 771 N N . ARG A 1 94 ? 16.964 -5.660 -11.696 1.00 83.38 94 ARG A N 1
ATOM 772 C CA . ARG A 1 94 ? 17.742 -6.279 -10.617 1.00 83.38 94 ARG A CA 1
ATOM 773 C C . ARG A 1 94 ? 16.805 -7.010 -9.648 1.00 83.38 94 ARG A C 1
ATOM 775 O O . ARG A 1 94 ? 15.720 -6.503 -9.366 1.00 83.38 94 ARG A O 1
ATOM 782 N N . ASP A 1 95 ? 17.276 -8.116 -9.074 1.00 83.31 95 ASP A N 1
ATOM 783 C CA . ASP A 1 95 ? 16.506 -8.991 -8.173 1.00 83.31 95 ASP A CA 1
ATOM 784 C C . ASP A 1 95 ? 15.763 -8.227 -7.066 1.00 83.31 95 ASP A C 1
ATOM 786 O O . ASP A 1 95 ? 14.626 -8.543 -6.731 1.00 83.31 95 ASP A O 1
ATOM 790 N N . ASN A 1 96 ? 16.365 -7.161 -6.533 1.00 89.75 96 ASN A N 1
ATOM 791 C CA . ASN A 1 96 ? 15.747 -6.339 -5.498 1.00 89.75 96 ASN A CA 1
ATOM 792 C C . ASN A 1 96 ? 14.526 -5.542 -5.990 1.00 89.75 96 ASN A C 1
ATOM 794 O O . ASN A 1 96 ? 13.562 -5.398 -5.246 1.00 89.75 96 ASN A O 1
ATOM 798 N N . GLU A 1 97 ? 14.539 -5.009 -7.212 1.00 93.31 97 GLU A N 1
ATOM 799 C CA . GLU A 1 97 ? 13.379 -4.291 -7.759 1.00 93.31 97 GLU A CA 1
ATOM 800 C C . GLU A 1 97 ? 12.237 -5.251 -8.089 1.00 93.31 97 GLU A C 1
ATOM 802 O O . GLU A 1 97 ? 11.083 -4.933 -7.811 1.00 93.31 97 GLU A O 1
ATOM 807 N N . TYR A 1 98 ? 12.557 -6.432 -8.622 1.00 93.62 98 TYR A N 1
ATOM 808 C CA . TYR A 1 98 ? 11.561 -7.470 -8.869 1.00 93.62 98 TYR A CA 1
ATOM 809 C C . TYR A 1 98 ? 10.914 -7.956 -7.566 1.00 93.62 98 TYR A C 1
ATOM 811 O O . TYR A 1 98 ? 9.687 -8.014 -7.480 1.00 93.62 98 TYR A O 1
ATOM 819 N N . PHE A 1 99 ? 11.720 -8.199 -6.526 1.00 94.62 99 PHE A N 1
ATOM 820 C CA . PHE A 1 99 ? 11.236 -8.541 -5.187 1.00 94.62 99 PHE A CA 1
ATOM 821 C C . PHE A 1 99 ? 10.219 -7.514 -4.674 1.00 94.62 99 PHE A C 1
ATOM 823 O O . PHE A 1 99 ? 9.106 -7.876 -4.303 1.00 94.62 99 PHE A O 1
ATOM 830 N N . TYR A 1 100 ? 10.561 -6.218 -4.690 1.00 95.38 100 TYR A N 1
ATOM 831 C CA . TYR A 1 100 ? 9.649 -5.179 -4.202 1.00 95.38 100 TYR A CA 1
ATOM 832 C C . TYR A 1 100 ? 8.385 -5.062 -5.059 1.00 95.38 100 TYR A C 1
ATOM 834 O O . TYR A 1 100 ? 7.301 -4.873 -4.511 1.00 95.38 100 TYR A O 1
ATOM 842 N N . ALA A 1 101 ? 8.495 -5.188 -6.383 1.00 96.19 101 ALA A N 1
ATOM 843 C CA . ALA A 1 101 ? 7.333 -5.160 -7.265 1.00 96.19 101 ALA A CA 1
ATOM 844 C C . ALA A 1 101 ? 6.354 -6.295 -6.923 1.00 96.19 101 ALA A C 1
ATOM 846 O O . ALA A 1 101 ? 5.164 -6.040 -6.727 1.00 96.19 101 ALA A O 1
ATOM 847 N N . SER A 1 102 ? 6.872 -7.516 -6.767 1.00 96.06 102 SER A N 1
ATOM 848 C CA . SER A 1 102 ? 6.097 -8.698 -6.381 1.00 96.06 102 SER A CA 1
ATOM 849 C C . SER A 1 102 ? 5.514 -8.563 -4.971 1.00 96.06 102 SER A C 1
ATOM 851 O O . SER A 1 102 ? 4.325 -8.799 -4.770 1.00 96.06 102 SER A O 1
ATOM 853 N N . LEU A 1 103 ? 6.295 -8.078 -4.002 1.00 96.25 103 LEU A N 1
ATOM 854 C CA . LEU A 1 103 ? 5.827 -7.838 -2.635 1.00 96.25 103 LEU A CA 1
ATOM 855 C C . LEU A 1 103 ? 4.630 -6.876 -2.596 1.00 96.25 103 LEU A C 1
ATOM 857 O O . LEU A 1 103 ? 3.607 -7.190 -1.988 1.00 96.25 103 LEU A O 1
ATOM 861 N N . TYR A 1 104 ? 4.726 -5.715 -3.248 1.00 97.06 104 TYR A N 1
ATOM 862 C CA . TYR A 1 104 ? 3.653 -4.716 -3.219 1.00 97.06 104 TYR A CA 1
ATOM 863 C C . TYR A 1 104 ? 2.421 -5.125 -4.024 1.00 97.06 104 TYR A C 1
ATOM 865 O O . TYR A 1 104 ? 1.308 -4.768 -3.636 1.00 97.06 104 TYR A O 1
ATOM 873 N N . ALA A 1 105 ? 2.596 -5.901 -5.096 1.00 96.31 105 ALA A N 1
ATOM 874 C CA . ALA A 1 105 ? 1.480 -6.537 -5.785 1.00 96.31 105 ALA A CA 1
ATOM 875 C C . ALA A 1 105 ? 0.744 -7.515 -4.854 1.00 96.31 105 ALA A C 1
ATOM 877 O O . ALA A 1 105 ? -0.477 -7.445 -4.718 1.00 96.31 105 ALA A O 1
ATOM 878 N N . GLY A 1 106 ? 1.490 -8.361 -4.137 1.00 96.31 106 GLY A N 1
ATOM 879 C CA . GLY A 1 106 ? 0.933 -9.300 -3.165 1.00 96.31 106 GLY A CA 1
ATOM 880 C C . GLY A 1 106 ? 0.170 -8.613 -2.032 1.00 96.31 106 GLY A C 1
ATOM 881 O O . GLY A 1 106 ? -0.978 -8.965 -1.768 1.00 96.31 106 GLY A O 1
ATOM 882 N N . LEU A 1 107 ? 0.765 -7.587 -1.415 1.00 96.12 107 LEU A N 1
ATOM 883 C CA . LEU A 1 107 ? 0.124 -6.812 -0.345 1.00 96.12 107 LEU A CA 1
ATOM 884 C C . LEU A 1 107 ? -1.163 -6.115 -0.810 1.00 96.12 107 LEU A C 1
ATOM 886 O O . LEU A 1 107 ? -2.120 -6.018 -0.045 1.00 96.12 107 LEU A O 1
ATOM 890 N N . TYR A 1 108 ? -1.220 -5.654 -2.063 1.00 95.44 108 TYR A N 1
ATOM 891 C CA . TYR A 1 108 ? -2.438 -5.060 -2.614 1.00 95.44 108 TYR A CA 1
ATOM 892 C C . TYR A 1 108 ? -3.594 -6.071 -2.648 1.00 95.44 108 TYR A C 1
ATOM 894 O O . TYR A 1 108 ? -4.679 -5.781 -2.144 1.00 95.44 108 TYR A O 1
ATOM 902 N N . TYR A 1 109 ? -3.355 -7.275 -3.176 1.00 94.88 109 TYR A N 1
ATOM 903 C CA . TYR A 1 109 ? -4.359 -8.345 -3.182 1.00 94.88 109 TYR A CA 1
ATOM 904 C C . TYR A 1 109 ? -4.722 -8.819 -1.774 1.00 94.88 109 TYR A C 1
ATOM 906 O O . TYR A 1 109 ? -5.886 -9.105 -1.494 1.00 94.88 109 TYR A O 1
ATOM 914 N N . GLU A 1 110 ? -3.754 -8.847 -0.860 1.00 93.81 110 GLU A N 1
ATOM 915 C CA . GLU A 1 110 ? -4.010 -9.175 0.540 1.00 93.81 110 GLU A CA 1
ATOM 916 C C . GLU A 1 110 ? -4.982 -8.172 1.179 1.00 93.81 110 GLU A C 1
ATOM 918 O O . GLU A 1 110 ? -5.967 -8.575 1.806 1.00 93.81 110 GLU A O 1
ATOM 923 N N . ALA A 1 111 ? -4.784 -6.870 0.947 1.00 91.44 111 ALA A N 1
ATOM 924 C CA . ALA A 1 111 ? -5.684 -5.834 1.447 1.00 91.44 111 ALA A CA 1
ATOM 925 C C . ALA A 1 111 ? -7.109 -5.955 0.875 1.00 91.44 111 ALA A C 1
ATOM 927 O O . ALA A 1 111 ? -8.080 -5.659 1.575 1.00 91.44 111 ALA A O 1
ATOM 928 N N . LEU A 1 112 ? -7.248 -6.458 -0.357 1.00 90.62 112 LEU A N 1
ATOM 929 C CA 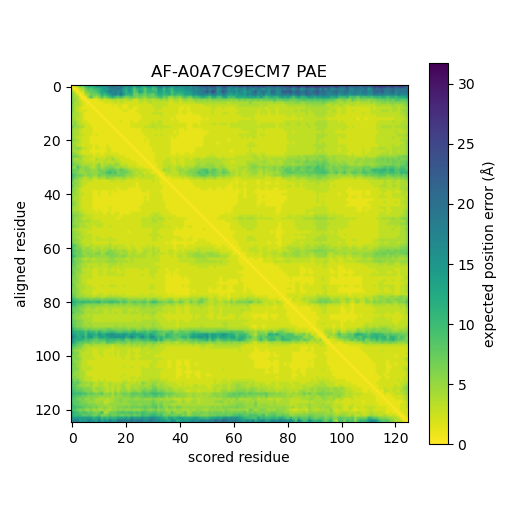. LEU A 1 112 ? -8.538 -6.778 -0.980 1.00 90.62 112 LEU A CA 1
ATOM 930 C C . LEU A 1 112 ? -9.203 -8.048 -0.422 1.00 90.62 112 LEU A C 1
ATOM 932 O O . LEU A 1 112 ? -10.372 -8.301 -0.703 1.00 90.62 112 LEU A O 1
ATOM 936 N N . GLY A 1 113 ? -8.494 -8.841 0.388 1.00 89.12 113 GLY A N 1
ATOM 937 C CA . GLY A 1 113 ? -8.958 -10.149 0.853 1.00 89.12 113 GLY A CA 1
ATOM 938 C C . GLY A 1 113 ? -8.795 -11.268 -0.182 1.00 89.12 113 GLY A C 1
ATOM 939 O O . GLY A 1 113 ? -9.321 -12.363 0.013 1.00 89.12 113 GLY A O 1
ATOM 940 N N . GLU A 1 114 ? -8.052 -11.026 -1.262 1.00 92.06 114 GLU A N 1
ATOM 941 C CA . GLU A 1 114 ? -7.796 -11.979 -2.344 1.00 92.06 114 GLU A CA 1
ATOM 942 C C . GLU A 1 114 ? -6.543 -12.817 -2.045 1.00 92.06 114 GLU A C 1
ATOM 944 O O . GLU A 1 114 ? -5.511 -12.717 -2.710 1.00 92.06 114 GLU A O 1
ATOM 949 N N . ALA A 1 115 ? -6.623 -13.654 -1.006 1.00 88.44 115 ALA A N 1
ATOM 950 C CA . ALA A 1 115 ? -5.474 -14.388 -0.467 1.00 88.44 115 ALA A CA 1
ATOM 951 C C . ALA A 1 115 ? -4.763 -15.297 -1.492 1.00 88.44 115 ALA A C 1
ATOM 953 O O . ALA A 1 115 ? -3.536 -15.406 -1.469 1.00 88.44 115 ALA A O 1
ATOM 954 N N . ASP A 1 116 ? -5.507 -15.929 -2.406 1.00 88.75 116 ASP A N 1
ATOM 955 C CA . ASP A 1 116 ? -4.922 -16.790 -3.444 1.00 88.75 116 ASP A CA 1
ATOM 956 C C . ASP A 1 116 ? -4.096 -15.983 -4.457 1.00 88.75 116 ASP A C 1
ATOM 958 O O . ASP A 1 116 ? -2.997 -16.398 -4.829 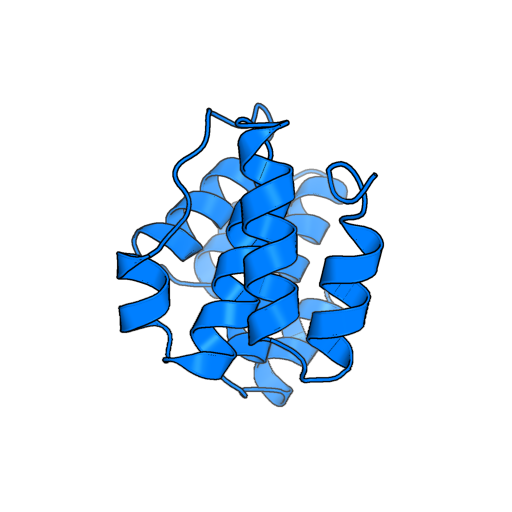1.00 88.75 116 ASP A O 1
ATOM 962 N N . ALA A 1 117 ? -4.589 -14.806 -4.860 1.00 87.88 117 ALA A N 1
ATOM 963 C CA . ALA A 1 117 ? -3.854 -13.897 -5.736 1.00 87.88 117 ALA A CA 1
ATOM 964 C C . ALA A 1 117 ? -2.615 -13.344 -5.021 1.00 87.88 117 ALA A C 1
ATOM 966 O O . ALA A 1 117 ? -1.512 -13.411 -5.563 1.00 87.88 117 ALA A O 1
ATOM 967 N N . ALA A 1 118 ? -2.767 -12.904 -3.768 1.00 91.81 118 ALA A N 1
ATOM 968 C CA . ALA A 1 118 ? -1.664 -12.413 -2.945 1.00 91.81 118 ALA A CA 1
ATOM 969 C C . ALA A 1 118 ? -0.528 -13.441 -2.825 1.00 91.81 118 ALA A C 1
ATOM 971 O O . ALA A 1 118 ? 0.645 -13.112 -3.009 1.00 91.81 118 ALA A O 1
ATOM 972 N N . LYS A 1 119 ? -0.873 -14.711 -2.580 1.00 89.94 119 LYS A N 1
ATOM 973 C CA . LYS A 1 119 ? 0.096 -15.802 -2.438 1.00 89.94 119 LYS A CA 1
ATOM 974 C C . LYS A 1 119 ? 0.960 -15.995 -3.684 1.00 89.94 119 LYS A C 1
ATOM 976 O O . LYS A 1 119 ? 2.155 -16.242 -3.536 1.00 89.94 119 LYS A O 1
ATOM 981 N N . ASN A 1 120 ? 0.383 -15.889 -4.882 1.00 89.69 120 ASN A N 1
ATOM 982 C CA . ASN A 1 120 ? 1.140 -16.050 -6.127 1.00 89.69 120 ASN A CA 1
ATOM 983 C C . ASN A 1 120 ? 2.270 -15.019 -6.224 1.00 89.69 120 ASN A C 1
ATOM 985 O O . ASN A 1 120 ? 3.391 -15.372 -6.573 1.00 89.69 120 ASN A O 1
ATOM 989 N N . TYR A 1 121 ? 1.999 -13.776 -5.831 1.00 87.12 121 TYR A N 1
ATOM 990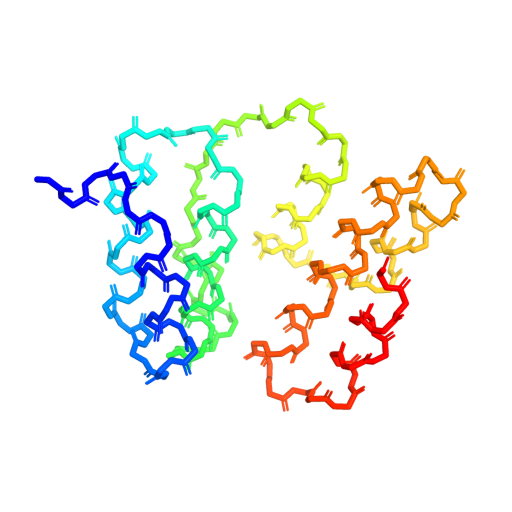 C CA . TYR A 1 121 ? 2.994 -12.708 -5.840 1.00 87.12 121 TYR A CA 1
ATOM 991 C C . TYR A 1 121 ? 4.014 -12.821 -4.707 1.00 87.12 121 TYR A C 1
ATOM 993 O O . TYR A 1 121 ? 5.202 -12.622 -4.936 1.00 87.12 121 TYR A O 1
ATOM 1001 N N . ILE A 1 122 ? 3.581 -13.200 -3.502 1.00 84.81 122 ILE A N 1
ATOM 1002 C CA . ILE A 1 122 ? 4.473 -13.318 -2.337 1.00 84.81 122 ILE A CA 1
ATOM 1003 C C . ILE A 1 122 ? 5.468 -14.475 -2.493 1.00 84.81 122 ILE A C 1
ATOM 1005 O O . ILE A 1 122 ? 6.607 -14.355 -2.062 1.00 84.81 122 ILE A O 1
ATOM 1009 N N . VAL A 1 123 ? 5.066 -15.594 -3.102 1.00 83.00 123 VAL A N 1
ATOM 1010 C CA . VAL A 1 123 ? 5.968 -16.741 -3.333 1.00 83.00 123 VAL A CA 1
ATOM 1011 C C . VAL A 1 123 ? 6.970 -16.465 -4.459 1.00 83.00 123 VAL A C 1
ATOM 1013 O O . VAL A 1 123 ? 8.043 -17.064 -4.480 1.00 83.00 123 VAL A O 1
ATOM 1016 N N . CYS A 1 124 ? 6.618 -15.587 -5.399 1.00 74.75 124 CYS A N 1
ATOM 1017 C CA . CYS A 1 124 ? 7.487 -15.183 -6.501 1.00 74.75 124 CYS A CA 1
ATOM 1018 C C . CYS A 1 124 ? 8.441 -14.031 -6.151 1.00 74.75 124 CYS A C 1
ATOM 1020 O O . CYS A 1 124 ? 9.353 -13.780 -6.935 1.00 74.75 124 CYS A O 1
ATOM 1022 N N . ALA A 1 125 ? 8.225 -13.341 -5.026 1.00 66.25 125 ALA A N 1
ATOM 1023 C CA . ALA A 1 125 ? 9.125 -12.314 -4.505 1.00 66.25 125 ALA A CA 1
ATOM 1024 C C . ALA A 1 125 ? 10.413 -12.950 -3.958 1.00 66.25 125 ALA A C 1
ATOM 1026 O O . ALA A 1 125 ? 11.500 -12.509 -4.395 1.00 66.25 125 ALA A O 1
#

InterPro domains:
  IP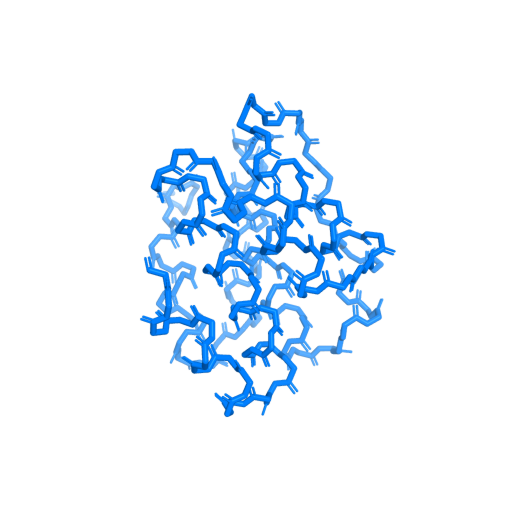R011990 Tetratricopeptide-like helical domain superfamily [G3DSA:1.25.40.10] (1-125)
  IPR011990 Tetratricopeptide-like helical domain superfamily [SSF48452] (5-120)

Mean predicted aligned error: 3.76 Å

Solvent-accessible surface area (backbone atoms only — not comparable to full-atom values): 6483 Å² total; per-residue (Å²): 133,70,60,77,44,63,70,55,24,55,53,25,42,80,66,72,37,22,69,65,14,26,53,42,24,54,49,28,34,76,70,43,51,51,49,63,64,40,32,51,53,23,32,43,20,33,20,63,74,63,33,60,73,53,17,36,78,65,47,62,87,58,54,84,54,90,49,69,54,55,46,52,51,50,44,32,66,54,77,54,69,57,49,66,58,48,29,61,74,24,68,85,51,59,71,68,44,28,24,52,26,18,39,54,32,10,52,52,29,44,38,73,68,38,55,74,64,13,47,59,26,50,75,70,65

Nearest PDB structures (foldseek):
  8xup-assembly1_B  TM=7.097E-01  e=6.313E-03  Escherichia coli K-12
  6ait-assembly1_B  TM=5.050E-01  e=1.851E-01  Escherichia coli K-12
  8ei0-assembly1_A  TM=4.816E-01  e=2.738E-01  Homo sapiens
  8ye5-assembly1_B  TM=5.587E-01  e=8.442E-01  Dehalobacter sp.
  9cpc-assembly1_1D  TM=4.906E-01  e=4.467E-01  Sus scrofa

pLDDT: mean 91.99, std 7.48, range [58.72, 97.81]

Foldseek 3Di:
DLQDPLVVLVVCVVVLVLVVSLVSLVSNCVVVQADLVSQLSNLLSVCLVPNLVVSLVVGRHGDDDPDPLSNVLSCCSNVNDDLVVSLVVCVVPPPVSNLSSLQSSLSVCVSVVNNVRSVVSNVRD

Sequence (125 aa):
QKAYLWQRGLSLYYLDRFEEGAEQFRVDVAQNPNDTEESIWCFLCEARLYGVDEARKRFLEIGTDPRPVMRKAYQMFKDGGDPDKLVDTFSNSRDNEYFYASLYAGLYYEALGEADAAKNYIVCA

Secondary structure (DSSP, 8-state):
--TT-HHHHHHHHTTT-HHHHHHHHHHHHTT-TT-HHHHHHHHHHHHHHH-HHHHHHT-------SSHHHHHHHHHHHH---HHHHHHHHTTS-HHHHHHHHHHHHHHHHHTT-HHHHHHHHHH-